Protein AF-A0A7T8HF53-F1 (afdb_monomer_lite)

Structure (mmCIF, N/CA/C/O backbone):
data_AF-A0A7T8HF5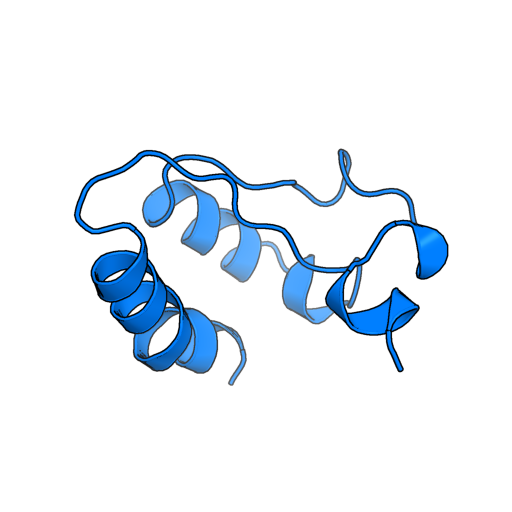3-F1
#
_entry.id   AF-A0A7T8HF53-F1
#
loop_
_atom_site.group_PDB
_atom_site.id
_atom_site.type_symbol
_atom_site.label_atom_id
_atom_site.label_alt_id
_atom_site.label_comp_id
_atom_site.label_asym_id
_atom_site.label_entity_id
_atom_site.label_seq_id
_atom_site.pdbx_PDB_ins_code
_atom_site.Cartn_x
_atom_site.Cartn_y
_atom_site.Cartn_z
_atom_site.occupancy
_atom_site.B_iso_or_equiv
_atom_site.auth_seq_id
_atom_site.auth_comp_id
_atom_site.auth_asym_id
_atom_site.auth_atom_id
_atom_site.pdbx_PDB_model_num
ATOM 1 N N . MET A 1 1 ? -3.584 0.830 -1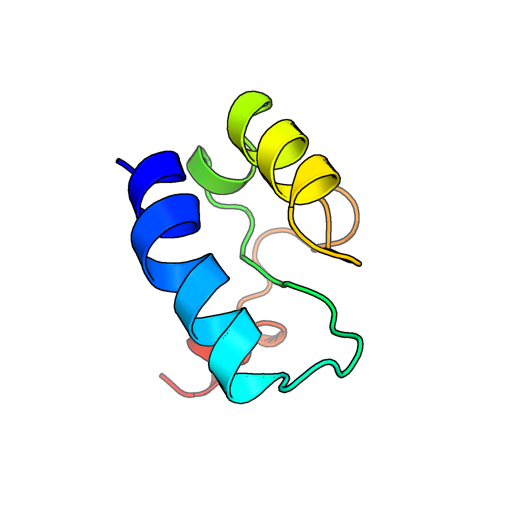5.146 1.00 88.19 1 MET A N 1
ATOM 2 C CA . MET A 1 1 ? -3.840 -0.545 -14.673 1.00 88.19 1 MET A CA 1
ATOM 3 C C . MET A 1 1 ? -3.580 -0.734 -13.177 1.00 88.19 1 MET A C 1
ATOM 5 O O . MET A 1 1 ? -4.544 -0.714 -12.432 1.00 88.19 1 MET A O 1
ATOM 9 N N . TYR A 1 2 ? -2.340 -0.876 -12.680 1.00 94.44 2 TYR A N 1
ATOM 10 C CA . TYR A 1 2 ? -2.139 -1.239 -11.257 1.00 94.44 2 TYR A CA 1
ATOM 11 C C . TYR A 1 2 ? -2.689 -0.207 -10.252 1.00 94.44 2 TYR A C 1
ATOM 13 O O . TYR A 1 2 ? -3.387 -0.565 -9.310 1.00 94.44 2 TYR A O 1
ATOM 21 N N . LEU A 1 3 ? -2.459 1.088 -10.496 1.00 94.62 3 LEU A N 1
ATOM 22 C CA . LEU A 1 3 ? -3.029 2.169 -9.677 1.00 94.62 3 LEU A CA 1
ATOM 23 C C . LEU A 1 3 ? -4.566 2.169 -9.651 1.00 94.62 3 LEU A C 1
ATOM 25 O O . LEU A 1 3 ? -5.162 2.522 -8.634 1.00 94.62 3 LEU A O 1
ATOM 29 N N . GLU A 1 4 ? -5.203 1.775 -10.755 1.00 95.50 4 GLU A N 1
ATOM 30 C CA . GLU A 1 4 ? -6.665 1.680 -10.846 1.00 95.50 4 GLU A CA 1
ATOM 31 C C . GLU A 1 4 ? -7.166 0.492 -10.031 1.00 95.50 4 GLU A C 1
ATOM 33 O O . GLU A 1 4 ? -8.128 0.637 -9.289 1.00 95.50 4 GLU A O 1
ATOM 38 N N . VAL A 1 5 ? -6.478 -0.653 -10.088 1.00 95.62 5 VAL A N 1
ATOM 39 C CA . VAL A 1 5 ? -6.787 -1.813 -9.238 1.00 95.62 5 VAL A CA 1
ATOM 40 C C . VAL A 1 5 ? -6.630 -1.454 -7.759 1.00 95.62 5 VAL A C 1
ATOM 42 O O . VAL A 1 5 ? -7.530 -1.728 -6.965 1.00 95.62 5 VAL A O 1
ATOM 45 N N . LEU A 1 6 ? -5.539 -0.778 -7.385 1.00 94.94 6 LEU A N 1
ATOM 46 C CA . LEU A 1 6 ? -5.330 -0.323 -6.009 1.00 94.94 6 LEU A CA 1
ATOM 47 C C . LEU A 1 6 ? -6.467 0.579 -5.519 1.00 94.94 6 LEU A C 1
ATOM 49 O O . LEU A 1 6 ? -6.977 0.388 -4.416 1.00 94.94 6 LEU A O 1
ATOM 53 N N . SER A 1 7 ? -6.866 1.548 -6.342 1.00 94.62 7 SER A N 1
ATOM 54 C CA . SER A 1 7 ? -7.836 2.573 -5.946 1.00 94.62 7 SER A CA 1
ATOM 55 C C . SER A 1 7 ? -9.278 2.068 -5.988 1.00 94.62 7 SER A C 1
ATOM 57 O O . SER A 1 7 ? -10.062 2.402 -5.107 1.00 94.62 7 SER A O 1
ATOM 59 N N . ASN A 1 8 ? -9.624 1.257 -6.988 1.00 96.19 8 ASN A N 1
ATOM 60 C CA . ASN A 1 8 ? -11.010 0.880 -7.270 1.00 96.19 8 ASN A CA 1
ATOM 61 C C . ASN A 1 8 ? -11.387 -0.496 -6.710 1.00 96.19 8 ASN A C 1
ATOM 63 O O . ASN A 1 8 ? -12.571 -0.771 -6.550 1.00 96.19 8 ASN A O 1
ATOM 67 N N . VAL A 1 9 ? -10.408 -1.362 -6.427 1.00 96.00 9 VAL A N 1
ATOM 68 C CA . VAL A 1 9 ? -10.655 -2.733 -5.948 1.00 96.00 9 VAL A CA 1
ATOM 69 C C . VAL A 1 9 ? -10.056 -2.939 -4.564 1.00 96.00 9 VAL A C 1
ATOM 71 O O . VAL A 1 9 ? -10.782 -3.217 -3.613 1.00 96.00 9 VAL A O 1
ATOM 74 N N . VAL A 1 10 ? -8.738 -2.771 -4.430 1.00 94.81 10 VAL A N 1
ATOM 75 C CA . VAL A 1 10 ? -8.014 -3.152 -3.207 1.00 94.81 10 VAL A CA 1
ATOM 76 C C . VAL A 1 10 ? -8.406 -2.268 -2.030 1.00 94.81 10 VAL A C 1
ATOM 78 O O . VAL A 1 10 ? -8.804 -2.784 -0.990 1.00 94.81 10 VAL A O 1
ATOM 81 N N . LYS A 1 11 ? -8.332 -0.941 -2.174 1.00 94.44 11 LYS A N 1
ATOM 82 C CA . LYS A 1 11 ? -8.617 -0.018 -1.070 1.00 94.44 11 LYS A CA 1
ATOM 83 C C . LYS A 1 11 ? -10.063 -0.127 -0.551 1.00 94.44 11 LYS A C 1
ATOM 85 O O . LYS A 1 11 ? -10.208 -0.305 0.658 1.00 94.44 11 LYS A O 1
ATOM 90 N N . PRO A 1 12 ? -11.114 -0.113 -1.399 1.00 96.31 12 PRO A N 1
ATOM 91 C CA . PRO A 1 12 ? -12.490 -0.291 -0.926 1.00 96.31 12 PRO A CA 1
ATOM 92 C C . PRO A 1 12 ? -12.721 -1.642 -0.238 1.00 96.31 12 PRO A C 1
ATOM 94 O O . PRO A 1 12 ? -13.418 -1.721 0.779 1.00 96.31 12 PRO A O 1
ATOM 97 N N . TRP A 1 13 ? -12.110 -2.710 -0.761 1.00 97.06 13 TRP A N 1
ATOM 98 C CA . TRP A 1 13 ? -12.195 -4.028 -0.141 1.00 97.06 13 TRP A CA 1
ATOM 99 C C . TRP A 1 13 ? -11.532 -4.043 1.240 1.00 97.06 13 TRP A C 1
ATOM 101 O O . TRP A 1 13 ? -12.166 -4.471 2.206 1.00 97.06 13 TRP A O 1
ATOM 111 N N . ILE A 1 14 ? -10.311 -3.505 1.364 1.00 96.25 14 ILE A N 1
ATOM 112 C CA . ILE A 1 14 ? -9.610 -3.410 2.652 1.00 96.25 14 ILE A CA 1
ATOM 113 C C . ILE A 1 14 ? -10.413 -2.580 3.654 1.00 96.25 14 ILE A C 1
ATOM 115 O O . ILE A 1 14 ? -10.546 -2.999 4.798 1.00 96.25 14 ILE A O 1
ATOM 119 N N . ASP A 1 15 ? -10.984 -1.445 3.250 1.00 95.44 15 ASP A N 1
ATOM 120 C CA . ASP A 1 15 ? -11.789 -0.609 4.151 1.00 95.44 15 ASP A CA 1
ATOM 121 C C . ASP A 1 15 ? -12.983 -1.378 4.729 1.00 95.44 15 ASP A C 1
ATOM 123 O O . ASP A 1 15 ? -13.286 -1.264 5.921 1.00 95.44 15 ASP A O 1
ATOM 127 N N . THR A 1 16 ? -13.598 -2.227 3.903 1.00 97.56 16 THR A N 1
ATOM 128 C CA . THR A 1 16 ? -14.689 -3.111 4.317 1.00 97.56 16 THR A CA 1
ATOM 129 C C . THR A 1 16 ? -14.204 -4.141 5.340 1.00 97.56 16 THR A C 1
ATOM 131 O O . THR A 1 16 ? -14.764 -4.228 6.435 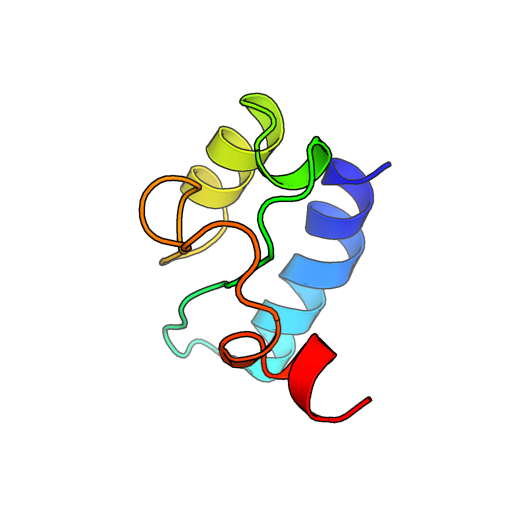1.00 97.56 16 THR A O 1
ATOM 134 N N . VAL A 1 17 ? -13.137 -4.892 5.036 1.00 96.88 17 VAL A N 1
ATOM 135 C CA . VAL A 1 17 ? -12.662 -5.987 5.909 1.00 96.88 17 VAL A CA 1
ATOM 136 C C . VAL A 1 17 ? -11.946 -5.499 7.168 1.00 96.88 17 VAL A C 1
ATOM 138 O O . VAL A 1 17 ? -12.046 -6.116 8.231 1.00 96.88 17 VAL A O 1
ATOM 141 N N . ALA A 1 18 ? -11.230 -4.378 7.087 1.00 96.06 18 ALA A N 1
ATOM 142 C CA . ALA A 1 18 ? -10.561 -3.773 8.227 1.00 96.06 18 ALA A CA 1
ATOM 143 C C . ALA A 1 18 ? -11.589 -3.200 9.205 1.00 96.06 18 ALA A C 1
ATOM 145 O O . ALA A 1 18 ? -11.361 -3.256 10.415 1.00 96.06 18 ALA A O 1
ATOM 146 N N . SER A 1 19 ? -12.723 -2.694 8.703 1.00 96.31 19 SER A N 1
ATOM 147 C CA . SER A 1 19 ? -13.811 -2.134 9.515 1.00 96.31 19 SER A CA 1
ATOM 148 C C . SER A 1 19 ? -13.291 -1.099 10.527 1.00 96.31 19 SER A C 1
ATOM 150 O O . SER A 1 19 ? -13.600 -1.144 11.715 1.00 96.31 19 SER A O 1
ATOM 152 N N . GLY A 1 20 ? -12.409 -0.206 10.062 1.00 95.00 20 GLY A N 1
ATOM 153 C CA . GLY A 1 20 ? -11.772 0.839 10.874 1.00 95.00 20 GLY A CA 1
ATOM 154 C C . GLY A 1 20 ? -10.533 0.409 11.675 1.00 95.00 20 GLY A C 1
ATOM 155 O O . GLY A 1 20 ? -9.883 1.258 12.286 1.00 95.00 20 GLY A O 1
ATOM 156 N N . ARG A 1 21 ? -10.155 -0.875 11.673 1.00 97.12 21 ARG A N 1
ATOM 157 C CA . ARG A 1 21 ? -8.915 -1.346 12.315 1.00 97.12 21 ARG A CA 1
ATOM 158 C C . ARG A 1 21 ? -7.682 -0.902 11.525 1.00 97.12 21 ARG A C 1
ATOM 160 O O . ARG A 1 21 ? -7.697 -0.866 10.297 1.00 97.12 21 ARG A O 1
ATOM 167 N N . LYS A 1 22 ? -6.586 -0.611 12.234 1.00 95.31 22 LYS A N 1
ATOM 168 C CA . LYS A 1 22 ? -5.282 -0.366 11.600 1.00 95.31 22 LYS A CA 1
ATOM 169 C C . LYS A 1 22 ? -4.749 -1.657 10.982 1.00 95.31 22 LYS A C 1
ATOM 171 O O . LYS A 1 22 ? -4.904 -2.729 11.560 1.00 95.31 22 LYS A O 1
ATOM 176 N N . TYR A 1 23 ? -4.096 -1.530 9.834 1.00 95.81 23 TYR A N 1
ATOM 177 C CA . TYR A 1 23 ? -3.491 -2.638 9.102 1.00 95.81 23 TYR A CA 1
ATOM 178 C C . TYR A 1 23 ? -2.170 -2.202 8.469 1.00 95.81 23 TYR A C 1
ATOM 180 O O . TYR A 1 23 ? -1.890 -1.008 8.355 1.00 95.81 23 TYR A O 1
ATOM 188 N N . THR A 1 24 ? -1.391 -3.185 8.030 1.00 95.56 24 THR A N 1
ATOM 189 C CA . THR A 1 24 ? -0.214 -2.975 7.188 1.00 95.56 24 THR A CA 1
ATOM 190 C C . THR A 1 24 ? -0.455 -3.666 5.858 1.00 95.56 24 THR A C 1
ATOM 192 O O . THR A 1 24 ? -0.753 -4.857 5.830 1.00 95.56 24 THR A O 1
ATOM 195 N N . PHE A 1 25 ? -0.361 -2.918 4.762 1.00 95.19 25 PHE A N 1
ATOM 196 C CA . PHE A 1 25 ? -0.469 -3.472 3.417 1.00 95.19 25 PHE A CA 1
ATOM 197 C C . PHE A 1 25 ? 0.878 -4.052 2.963 1.00 95.19 25 PHE A C 1
ATOM 199 O O . PHE A 1 25 ? 1.906 -3.377 3.050 1.00 95.19 25 PHE A O 1
ATOM 206 N N . GLN A 1 26 ? 0.872 -5.289 2.471 1.00 93.88 26 GLN A N 1
ATOM 207 C CA . GLN A 1 26 ? 2.047 -5.971 1.931 1.00 93.88 26 GLN A CA 1
ATOM 208 C C . GLN A 1 26 ? 1.793 -6.349 0.466 1.00 93.88 26 GLN A C 1
ATOM 210 O O . GLN A 1 26 ? 0.670 -6.654 0.072 1.00 93.88 26 GLN A O 1
ATOM 215 N N . GLN A 1 27 ? 2.852 -6.265 -0.335 1.00 92.69 27 GLN A N 1
ATOM 216 C CA . GLN A 1 27 ? 2.914 -6.663 -1.738 1.00 92.69 27 GLN A CA 1
ATOM 217 C C . GLN A 1 27 ? 4.363 -7.060 -2.057 1.00 92.69 27 GLN A C 1
ATOM 219 O O . GLN A 1 27 ? 5.287 -6.629 -1.361 1.00 92.69 27 GLN A O 1
ATOM 224 N N . ASP A 1 28 ? 4.566 -7.860 -3.101 1.00 90.94 28 ASP A N 1
ATOM 225 C CA . ASP A 1 28 ? 5.899 -8.280 -3.532 1.00 90.94 28 ASP A CA 1
ATOM 226 C C . ASP A 1 28 ? 6.691 -7.150 -4.233 1.00 90.94 28 ASP A C 1
ATOM 228 O O . ASP A 1 28 ? 6.219 -6.029 -4.452 1.00 90.94 28 ASP A O 1
ATOM 232 N N . SER A 1 29 ? 7.923 -7.468 -4.636 1.00 89.88 29 SER A N 1
ATOM 233 C CA . SER A 1 29 ? 8.857 -6.533 -5.277 1.00 89.88 29 SER A CA 1
ATOM 234 C C . SER A 1 29 ? 8.690 -6.406 -6.803 1.00 89.88 29 SER A C 1
ATOM 236 O O . SER A 1 29 ? 9.639 -5.987 -7.487 1.00 89.88 29 SER A O 1
ATOM 238 N N . ALA A 1 30 ? 7.518 -6.738 -7.362 1.00 91.06 30 ALA A N 1
ATOM 239 C CA . ALA A 1 30 ? 7.248 -6.600 -8.792 1.00 91.06 30 ALA A CA 1
ATOM 240 C C . ALA A 1 30 ? 7.478 -5.150 -9.285 1.00 91.06 30 ALA A C 1
ATOM 242 O O . ALA A 1 30 ? 7.261 -4.187 -8.538 1.00 91.06 30 ALA A O 1
ATOM 243 N N . PRO A 1 31 ? 7.902 -4.931 -10.549 1.00 93.31 31 PRO A N 1
ATOM 244 C CA . PRO A 1 31 ? 8.228 -3.590 -11.046 1.00 93.31 31 PRO A CA 1
ATOM 245 C C . PRO A 1 31 ? 7.100 -2.563 -10.881 1.00 93.31 31 PRO A C 1
ATOM 247 O O . PRO A 1 31 ? 7.367 -1.415 -10.524 1.00 93.31 31 PRO A O 1
ATOM 250 N N . ALA A 1 32 ? 5.845 -2.976 -11.086 1.00 94.88 32 ALA A N 1
ATOM 251 C CA . ALA A 1 32 ? 4.683 -2.107 -10.908 1.00 94.88 32 ALA A CA 1
ATOM 252 C C . ALA A 1 32 ? 4.524 -1.652 -9.450 1.00 94.88 32 ALA A C 1
ATOM 254 O O . ALA A 1 32 ? 4.273 -0.475 -9.203 1.00 94.88 32 ALA A O 1
ATOM 255 N N . HIS A 1 33 ? 4.740 -2.550 -8.489 1.00 94.06 33 HIS A N 1
ATOM 256 C CA . HIS A 1 33 ? 4.607 -2.263 -7.060 1.00 94.06 33 HIS A CA 1
ATOM 257 C C . HIS A 1 33 ? 5.683 -1.285 -6.582 1.00 94.06 33 HIS A C 1
ATOM 259 O O . HIS A 1 33 ? 5.412 -0.411 -5.763 1.00 94.06 33 HIS A O 1
ATOM 265 N N . LYS A 1 34 ? 6.887 -1.349 -7.163 1.00 93.81 34 LYS A N 1
ATOM 266 C CA . LYS A 1 34 ? 8.005 -0.439 -6.852 1.00 93.81 34 LYS A CA 1
ATOM 267 C C . LYS A 1 34 ? 7.930 0.919 -7.556 1.00 93.81 34 LYS A C 1
ATOM 269 O O . LYS A 1 34 ? 8.764 1.787 -7.292 1.00 93.81 34 LYS A O 1
ATOM 274 N N . ALA A 1 35 ? 6.973 1.129 -8.460 1.00 95.62 35 ALA A N 1
ATOM 275 C CA . ALA A 1 35 ? 6.85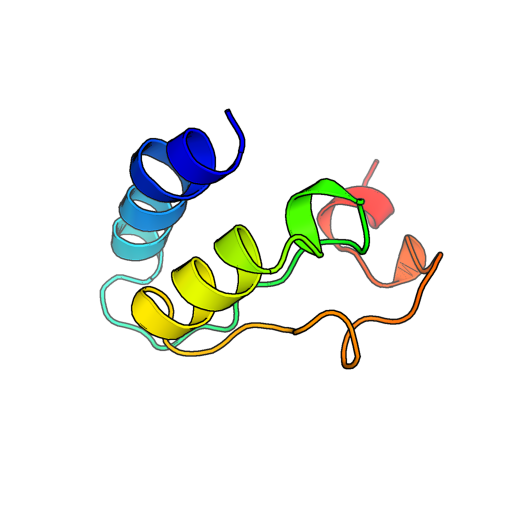9 2.386 -9.189 1.00 95.62 35 ALA A CA 1
ATOM 276 C C . ALA A 1 35 ? 6.630 3.565 -8.226 1.00 95.62 35 ALA A C 1
ATOM 278 O O . ALA A 1 35 ? 5.800 3.495 -7.320 1.00 95.62 35 ALA A O 1
ATOM 279 N N . LYS A 1 36 ? 7.325 4.689 -8.448 1.00 95.94 36 LYS A N 1
ATOM 280 C CA . LYS A 1 36 ? 7.241 5.877 -7.571 1.00 95.94 36 LYS A CA 1
ATOM 281 C C . LYS A 1 36 ? 5.806 6.375 -7.374 1.00 95.94 36 LYS A C 1
ATOM 283 O O . LYS A 1 36 ? 5.439 6.779 -6.277 1.00 95.94 36 LYS A O 1
ATOM 288 N N . THR A 1 37 ? 4.997 6.326 -8.429 1.00 96.56 37 THR A N 1
ATOM 289 C CA . THR A 1 37 ? 3.587 6.737 -8.399 1.00 96.56 37 THR A CA 1
ATOM 290 C C . THR A 1 37 ? 2.739 5.829 -7.510 1.00 96.56 37 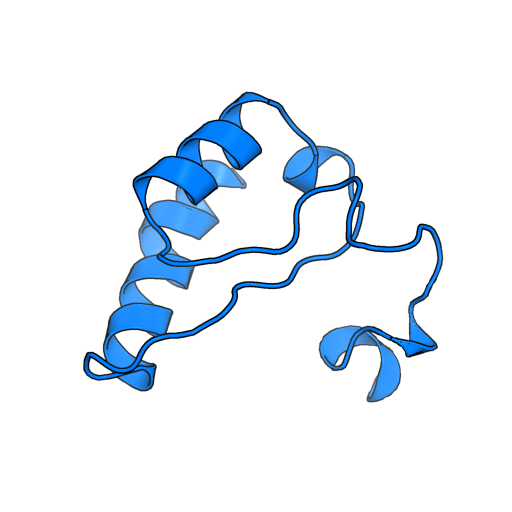THR A C 1
ATOM 292 O O . THR A 1 37 ? 1.898 6.318 -6.764 1.00 96.56 37 THR A O 1
ATOM 295 N N . VAL A 1 38 ? 2.998 4.521 -7.531 1.00 96.44 38 VAL A N 1
ATOM 296 C CA . VAL A 1 38 ? 2.335 3.526 -6.676 1.00 96.44 38 VAL A CA 1
ATOM 297 C C . VAL A 1 38 ? 2.714 3.726 -5.217 1.00 96.44 38 VAL A C 1
ATOM 299 O O . VAL A 1 38 ? 1.841 3.807 -4.359 1.00 96.44 38 VAL A O 1
ATOM 302 N N . GLN A 1 39 ? 4.003 3.903 -4.945 1.00 96.31 39 GLN A N 1
ATOM 303 C CA . GLN A 1 39 ? 4.518 4.162 -3.601 1.00 96.31 39 GLN A CA 1
ATOM 304 C C . GLN A 1 39 ? 3.936 5.448 -2.997 1.00 96.31 39 GLN A C 1
ATOM 306 O O . GLN A 1 39 ? 3.488 5.456 -1.851 1.00 96.31 39 GLN A O 1
ATOM 311 N N . ALA A 1 40 ? 3.861 6.524 -3.788 1.00 96.31 40 ALA A N 1
ATOM 312 C CA . ALA A 1 40 ? 3.209 7.764 -3.373 1.00 96.31 40 ALA A CA 1
ATOM 313 C C . ALA A 1 40 ? 1.716 7.556 -3.073 1.00 96.31 40 ALA A C 1
ATOM 315 O O . ALA A 1 40 ? 1.219 8.049 -2.061 1.00 96.31 40 ALA A O 1
ATOM 316 N N . LYS A 1 41 ? 1.013 6.781 -3.910 1.00 95.50 41 LYS A N 1
ATOM 317 C CA . LYS A 1 41 ? -0.411 6.492 -3.714 1.00 95.50 41 LYS A CA 1
ATOM 318 C C . LYS A 1 41 ? -0.663 5.671 -2.451 1.00 95.50 41 LYS A C 1
ATOM 320 O O . LYS A 1 41 ? -1.607 5.962 -1.725 1.00 95.50 41 LYS A O 1
ATOM 325 N N . LEU A 1 42 ? 0.177 4.684 -2.152 1.00 95.88 42 LEU A N 1
ATOM 326 C CA . LEU A 1 42 ? 0.060 3.898 -0.922 1.00 95.88 42 LEU A CA 1
ATOM 327 C C . LEU A 1 42 ? 0.295 4.768 0.313 1.00 95.88 42 LEU A C 1
ATOM 329 O O . LEU A 1 42 ? -0.518 4.746 1.230 1.00 95.88 42 LEU A O 1
ATOM 333 N N . LYS A 1 43 ? 1.321 5.623 0.295 1.00 95.56 43 LYS A N 1
ATOM 334 C CA . LYS A 1 43 ? 1.596 6.558 1.395 1.00 95.56 43 LYS A CA 1
ATOM 335 C C . LYS A 1 43 ? 0.433 7.511 1.695 1.00 95.56 43 LYS A C 1
ATOM 337 O O . LYS A 1 43 ? 0.250 7.895 2.843 1.00 95.56 43 LYS A O 1
ATOM 342 N N . GLU A 1 44 ? -0.324 7.907 0.675 1.00 94.25 44 GLU A N 1
ATOM 343 C CA . GLU A 1 44 ? -1.507 8.761 0.828 1.00 94.25 44 GLU A CA 1
ATOM 344 C C . GLU A 1 44 ? -2.720 7.989 1.369 1.00 94.25 44 GLU A C 1
ATOM 346 O O . GLU A 1 44 ? -3.483 8.527 2.167 1.00 94.25 44 GLU A O 1
ATOM 351 N N . ASN A 1 45 ? -2.927 6.746 0.920 1.00 91.12 45 ASN A N 1
ATOM 352 C CA . ASN A 1 45 ? -4.222 6.080 1.067 1.00 91.12 45 ASN A CA 1
ATOM 353 C C . ASN A 1 45 ? -4.262 4.986 2.133 1.00 91.12 45 ASN A C 1
ATOM 355 O O . ASN A 1 45 ? -5.352 4.684 2.611 1.00 91.12 45 ASN A O 1
ATOM 359 N N . VAL A 1 46 ? -3.138 4.375 2.514 1.00 93.56 46 VAL A N 1
ATOM 360 C CA . VAL A 1 46 ? -3.126 3.299 3.520 1.00 93.56 46 VAL A CA 1
ATOM 361 C C . VAL A 1 46 ? -2.368 3.726 4.782 1.00 93.56 46 VAL A C 1
ATOM 363 O O . VAL A 1 46 ? -1.399 4.477 4.684 1.00 93.56 46 VAL A O 1
ATOM 366 N N . PRO A 1 47 ? -2.783 3.270 5.981 1.00 94.12 47 PRO A N 1
ATOM 367 C CA . PRO A 1 47 ? -2.175 3.704 7.240 1.00 94.12 47 PRO A CA 1
ATOM 368 C C . PRO A 1 47 ? -0.708 3.277 7.360 1.00 94.12 47 PRO A C 1
ATOM 370 O O . PRO A 1 47 ? 0.133 4.070 7.778 1.00 94.12 47 PRO A O 1
ATOM 373 N N . HIS A 1 48 ? -0.404 2.036 6.978 1.00 95.56 48 HIS A N 1
ATOM 374 C CA . HIS A 1 48 ? 0.945 1.486 6.943 1.00 95.56 48 HIS A CA 1
ATOM 375 C C . HIS A 1 48 ? 1.081 0.558 5.735 1.00 95.56 48 HIS A C 1
ATOM 377 O O . HIS A 1 48 ? 0.123 -0.115 5.346 1.00 95.56 48 HIS A O 1
ATOM 383 N N . PHE A 1 49 ? 2.273 0.493 5.152 1.00 95.38 49 PHE A N 1
ATOM 384 C CA . PHE A 1 49 ? 2.606 -0.484 4.122 1.00 95.38 49 PHE A CA 1
ATOM 385 C C . PHE A 1 49 ? 4.093 -0.829 4.179 1.00 95.38 49 PHE A C 1
ATOM 387 O O . PHE A 1 49 ? 4.889 -0.060 4.720 1.00 95.38 49 PHE A O 1
ATOM 394 N N . TRP A 1 50 ? 4.460 -1.983 3.632 1.00 93.81 50 TRP A N 1
ATOM 395 C CA . TRP A 1 50 ? 5.859 -2.352 3.445 1.00 93.81 50 TRP A CA 1
ATOM 396 C C . TRP A 1 50 ? 6.375 -1.778 2.137 1.00 93.81 50 TRP A C 1
ATOM 398 O O . TRP A 1 50 ? 5.907 -2.120 1.050 1.00 93.81 50 TRP A O 1
ATOM 408 N N . ASP A 1 51 ? 7.317 -0.853 2.261 1.00 91.88 51 ASP A N 1
ATOM 409 C CA . ASP A 1 51 ? 7.971 -0.262 1.110 1.00 91.88 51 ASP A CA 1
ATOM 410 C C . ASP A 1 51 ? 8.978 -1.244 0.470 1.00 91.88 51 ASP A C 1
ATOM 412 O O . ASP A 1 51 ? 9.307 -2.287 1.048 1.00 91.88 51 ASP A O 1
ATOM 416 N N . PRO A 1 52 ? 9.502 -0.926 -0.727 1.00 90.62 52 PRO A N 1
ATOM 417 C CA . PRO A 1 52 ? 10.451 -1.785 -1.424 1.00 90.62 52 PRO A CA 1
ATOM 418 C C . PRO A 1 52 ? 11.775 -2.029 -0.688 1.00 90.62 52 PRO A C 1
ATOM 420 O O . PRO A 1 52 ? 12.537 -2.883 -1.128 1.00 90.62 52 PRO A O 1
ATOM 423 N N . GLN A 1 53 ? 12.095 -1.261 0.360 1.00 90.06 53 GLN A N 1
ATOM 424 C CA . GLN A 1 53 ? 13.291 -1.478 1.182 1.00 90.06 53 GLN A CA 1
ATOM 425 C C . GLN A 1 53 ? 13.005 -2.424 2.351 1.00 90.06 53 GLN A C 1
ATOM 427 O O . GLN A 1 53 ? 13.911 -3.102 2.826 1.00 90.06 53 GLN A O 1
ATOM 432 N N . THR A 1 54 ? 11.752 -2.479 2.801 1.00 90.88 54 THR A N 1
ATOM 433 C CA . THR A 1 54 ? 11.295 -3.345 3.889 1.00 90.88 54 THR A CA 1
ATOM 43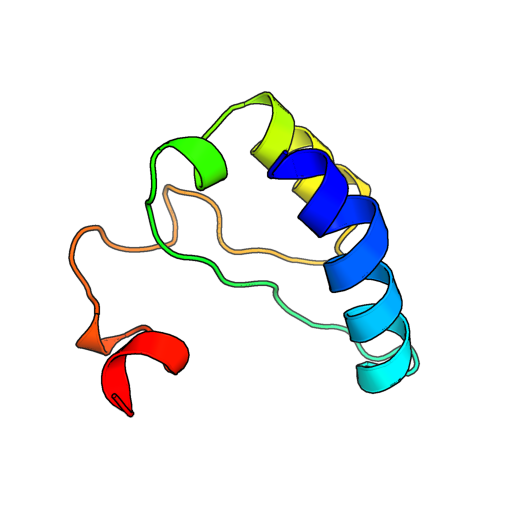4 C C . THR A 1 54 ? 11.107 -4.788 3.419 1.00 90.88 54 THR A C 1
ATOM 436 O O . THR A 1 54 ? 11.445 -5.720 4.145 1.00 90.88 54 THR A O 1
ATOM 439 N N . TRP A 1 55 ? 10.572 -4.990 2.210 1.00 88.19 55 TRP A N 1
ATOM 440 C CA . TRP A 1 55 ? 10.334 -6.327 1.663 1.00 88.19 55 TRP A CA 1
ATOM 441 C C . TRP A 1 55 ? 11.601 -6.917 1.010 1.00 88.19 55 TRP A C 1
ATOM 443 O O . TRP A 1 55 ? 12.123 -6.331 0.054 1.00 88.19 55 TRP A O 1
ATOM 453 N N . PRO A 1 56 ? 12.102 -8.083 1.460 1.00 86.69 56 PRO A N 1
ATOM 454 C CA . PRO A 1 56 ? 13.257 -8.721 0.839 1.00 86.69 56 PRO A CA 1
ATOM 455 C C . PRO A 1 56 ? 12.926 -9.222 -0.574 1.00 86.69 56 PRO A C 1
ATOM 457 O O . PRO A 1 56 ? 11.845 -9.735 -0.864 1.00 86.69 56 PRO A O 1
ATOM 460 N N . SER A 1 57 ? 13.867 -9.044 -1.501 1.00 81.25 57 SER A N 1
ATOM 461 C CA . SER A 1 57 ? 13.691 -9.510 -2.881 1.00 81.25 57 SER A CA 1
ATOM 462 C C . SER A 1 57 ? 13.779 -11.036 -2.965 1.00 81.25 57 SER A C 1
ATOM 464 O O . SER A 1 57 ? 14.619 -11.633 -2.301 1.00 81.25 57 SER A O 1
ATOM 466 N N . ASN A 1 58 ? 12.975 -11.643 -3.847 1.00 82.38 58 ASN A N 1
ATOM 467 C CA . ASN A 1 58 ? 12.935 -13.094 -4.093 1.00 82.38 58 ASN A CA 1
ATOM 468 C C . ASN A 1 58 ? 12.611 -13.946 -2.853 1.00 82.38 58 ASN A C 1
ATOM 470 O O . ASN A 1 58 ? 13.156 -15.037 -2.705 1.00 82.38 58 ASN A O 1
ATOM 474 N N . SER A 1 59 ? 11.713 -13.465 -1.992 1.00 86.12 59 SER A N 1
ATOM 475 C CA . SER A 1 59 ? 11.262 -14.187 -0.795 1.00 86.12 59 SER A CA 1
ATOM 476 C C . SER A 1 59 ? 9.792 -14.619 -0.899 1.00 86.12 59 SER A C 1
ATOM 478 O O . SER A 1 59 ? 8.940 -14.053 -0.209 1.00 86.12 59 SER A O 1
ATOM 480 N N . PRO A 1 60 ? 9.452 -15.581 -1.782 1.00 84.25 60 PRO A N 1
ATOM 481 C CA . PRO A 1 60 ? 8.088 -16.110 -1.871 1.00 84.25 60 PRO A CA 1
ATOM 482 C C . PRO A 1 60 ? 7.673 -16.837 -0.584 1.00 84.25 60 PRO A C 1
ATOM 484 O O . PRO A 1 60 ? 6.501 -16.854 -0.229 1.00 84.25 60 PRO A O 1
ATOM 487 N N . ASP A 1 61 ? 8.642 -17.371 0.162 1.00 88.12 61 ASP A N 1
ATOM 488 C CA . ASP A 1 61 ? 8.462 -17.992 1.475 1.00 88.12 61 ASP A CA 1
ATOM 489 C C . ASP A 1 61 ? 7.884 -17.032 2.523 1.00 88.12 61 ASP A C 1
ATOM 491 O O . ASP A 1 61 ? 7.195 -17.459 3.447 1.00 88.12 61 ASP A O 1
ATOM 495 N N . LEU A 1 62 ? 8.126 -15.730 2.363 1.00 85.94 62 LEU A N 1
ATOM 496 C CA . LEU A 1 62 ? 7.609 -14.696 3.254 1.00 85.94 62 LEU A CA 1
ATOM 497 C C . LEU A 1 62 ? 6.265 -14.130 2.794 1.00 85.94 62 LEU A C 1
ATOM 499 O O . LEU A 1 62 ? 5.673 -13.337 3.529 1.00 85.94 62 LEU A O 1
ATOM 503 N N . ASN A 1 63 ? 5.786 -14.484 1.594 1.00 86.31 63 ASN A N 1
ATOM 504 C CA . ASN A 1 63 ? 4.516 -13.999 1.062 1.00 86.31 63 ASN A CA 1
ATOM 505 C C . ASN A 1 63 ? 3.420 -15.033 1.317 1.00 86.31 63 ASN A C 1
ATOM 507 O O . ASN A 1 63 ? 3.413 -16.073 0.662 1.00 86.31 63 ASN A O 1
ATOM 511 N N . PRO A 1 64 ? 2.437 -14.754 2.193 1.00 85.38 64 PRO A N 1
ATOM 512 C CA . PRO A 1 64 ? 1.325 -15.673 2.406 1.00 85.38 64 PRO A CA 1
ATOM 513 C C . PRO A 1 64 ? 0.570 -16.009 1.113 1.00 85.38 64 PRO A C 1
ATOM 515 O O . PRO A 1 64 ? 0.060 -17.115 0.984 1.00 85.38 64 PRO A O 1
ATOM 518 N N . CYS A 1 65 ? 0.516 -15.092 0.142 1.00 85.75 65 CYS A N 1
ATOM 519 C CA . CYS A 1 65 ? -0.143 -15.348 -1.138 1.00 85.75 65 CYS A CA 1
ATOM 520 C C . CYS A 1 65 ? 0.658 -16.266 -2.075 1.00 85.75 65 CYS A C 1
ATOM 522 O O . CYS A 1 65 ? 0.044 -16.850 -2.962 1.00 85.75 65 CYS A O 1
ATOM 524 N N . ASP A 1 66 ? 1.976 -16.405 -1.882 1.00 83.44 66 ASP A N 1
ATOM 525 C CA . ASP A 1 66 ? 2.827 -17.282 -2.702 1.00 83.44 66 ASP A CA 1
ATOM 526 C C . ASP A 1 66 ? 3.173 -18.597 -1.985 1.00 83.44 66 ASP A C 1
ATOM 528 O O . ASP A 1 66 ? 3.415 -19.606 -2.638 1.00 83.44 66 ASP A O 1
ATOM 532 N N . TYR A 1 67 ? 3.188 -18.607 -0.646 1.00 71.88 67 TYR A N 1
ATOM 533 C CA . TYR A 1 67 ? 3.535 -19.784 0.157 1.00 71.88 67 TYR A CA 1
ATOM 534 C C . TYR A 1 67 ? 2.484 -20.901 0.085 1.00 71.88 67 TYR A C 1
ATOM 536 O O . TYR A 1 67 ? 2.827 -22.076 0.167 1.00 71.88 67 TYR A O 1
ATOM 544 N N . TYR A 1 68 ? 1.205 -20.537 -0.041 1.00 62.75 68 TYR A N 1
ATOM 545 C CA . TYR A 1 68 ? 0.081 -21.483 -0.055 1.00 62.75 68 TYR A CA 1
ATOM 546 C C . TYR A 1 68 ? -0.359 -21.908 -1.470 1.00 62.75 68 TYR A C 1
ATOM 548 O O . TYR A 1 68 ? -1.452 -22.461 -1.612 1.00 62.75 68 TYR A O 1
ATOM 556 N N . LEU A 1 69 ? 0.450 -21.632 -2.501 1.00 55.03 69 LEU A N 1
ATOM 557 C CA . LEU A 1 69 ? 0.191 -22.050 -3.887 1.00 55.03 69 LEU A CA 1
ATOM 558 C C . LEU A 1 69 ? 0.590 -23.505 -4.157 1.00 55.03 69 LEU A C 1
ATOM 560 O O . LEU A 1 69 ? 1.647 -23.948 -3.654 1.00 55.03 69 LEU A O 1
#

pLDDT: mean 91.57, std 7.41, range [55.03, 97.56]

Radius of gyration: 12.24 Å; chains: 1; bounding box: 28×31×27 Å

Organism: Caligus rogercresseyi (NCBI:txid217165)

Foldseek 3Di:
DVVCCVVPPVLVVCCVVCVPPADEAEDALPPVCQDPVNVVSCVVRHPHYQHNVRHDHPPLVPPPVSVVD

InterPro domains:
  IPR036397 Ribonuclease H superfamily [G3DSA:3.30.420.10] (1-69)

Sequence (69 aa):
MYLEVLSNVVKPWIDTVASGRKYTFQQDSAPAHKAKTVQAKLKENVPHFWDPQTWPSNSPDLNPCDYYL

Secondary structure (DSSP, 8-state):
-HHHHIIIIIHHHHHHHHTT---EE-----TTTT-HHHHHHHHHH-SEE--TTTSPTT-GGG-HHHHT-